Protein AF-T0ZC44-F1 (afdb_monomer_lite)

Secondary structure (DSSP, 8-state):
--HHHHIIIIIHHHHHHHHHHHHHHHHHHHHH-PPPPP-S--SS---HHHHHHHHHHHSS--GGGHHHHHHHHHHHHHHHHHHHHHHHH-GGGT--

Foldseek 3Di:
DDPVCCVPPPVVVVVVVCVVVVVVVVVVVVVPDDDDDDPDDPPDDPDPVVVVVVVVVVLDDDPVCCVPCVVVSVVVCVVVVVVVCCVPPPVVVVPD

Radius of gyration: 21.35 Å; chains: 1; bounding box: 45×23×61 Å

Sequence (96 aa):
MDLLTLARGPILQWALVIFVVGTVWRLAGILLLRRKPDYTEPRSTHTWRGAAKLIVTRTWSKREFRASTAFGQTIGYVFHIGLAIVVFGFVPHILF

pLDDT: mean 86.33, std 9.8, range [57.88, 98.25]

InterPro domains:
  IPR036197 NarG-like superfamily [SSF103501] (6-95)

Organism: NCBI:txid410659

Structure 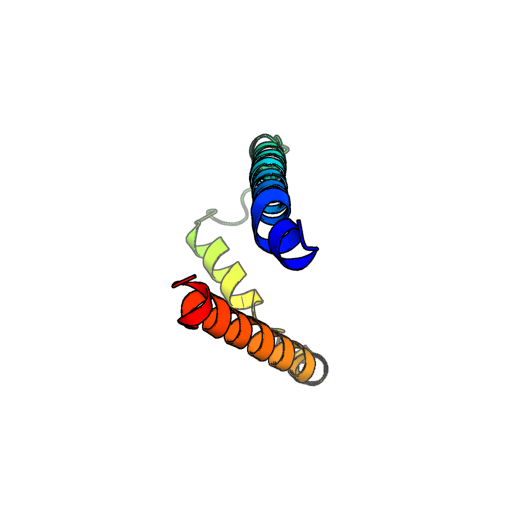(mmCIF, N/CA/C/O backbone):
data_AF-T0ZC44-F1
#
_entry.id   AF-T0ZC44-F1
#
loop_
_atom_site.group_PDB
_atom_site.id
_atom_site.type_symbol
_atom_site.label_atom_id
_atom_site.label_alt_id
_atom_site.label_comp_id
_atom_site.label_asym_id
_atom_site.label_entity_id
_atom_site.label_seq_id
_atom_site.pdbx_PDB_ins_code
_atom_site.Cartn_x
_atom_site.Cartn_y
_atom_site.Cartn_z
_atom_site.occupancy
_atom_site.B_iso_or_equiv
_atom_site.auth_seq_id
_atom_site.auth_comp_id
_atom_site.auth_asym_id
_atom_site.auth_atom_id
_atom_site.pdbx_PDB_model_num
ATOM 1 N N . MET A 1 1 ? -19.717 7.812 28.493 1.00 63.31 1 MET A N 1
ATOM 2 C CA . MET A 1 1 ? -18.966 7.034 27.487 1.00 63.31 1 MET A CA 1
ATOM 3 C C . MET A 1 1 ? -17.494 7.265 27.746 1.00 63.31 1 MET A C 1
ATOM 5 O O . MET A 1 1 ? -17.101 8.422 27.804 1.00 63.31 1 MET A O 1
ATOM 9 N N . ASP A 1 2 ? -16.718 6.208 27.965 1.00 90.94 2 ASP A N 1
ATOM 10 C CA . ASP A 1 2 ? -15.266 6.331 28.121 1.00 90.94 2 ASP A CA 1
ATOM 11 C C . ASP A 1 2 ? -14.581 6.424 26.746 1.00 90.94 2 ASP A C 1
ATOM 13 O O . ASP A 1 2 ? -15.100 5.899 25.751 1.00 90.94 2 ASP A O 1
ATOM 17 N N . LEU A 1 3 ? -13.413 7.068 26.685 1.00 88.88 3 LEU A N 1
ATOM 18 C CA . LEU A 1 3 ? -12.628 7.227 25.458 1.00 88.88 3 LEU A CA 1
ATOM 19 C C . LEU A 1 3 ? -12.351 5.879 24.787 1.00 88.88 3 LEU A C 1
ATOM 21 O O . LEU A 1 3 ? -12.437 5.777 23.563 1.00 88.88 3 LEU A O 1
ATOM 25 N N . LEU A 1 4 ? -12.100 4.828 25.574 1.00 88.19 4 LEU A N 1
ATOM 26 C CA . LEU A 1 4 ? -11.847 3.493 25.045 1.00 88.19 4 LEU A CA 1
ATOM 27 C C . LEU A 1 4 ? -13.071 2.919 24.320 1.00 88.19 4 LEU A C 1
ATOM 29 O O . LEU A 1 4 ? -12.943 2.346 23.237 1.00 88.19 4 LEU A O 1
ATOM 33 N N . THR A 1 5 ? -14.263 3.102 24.892 1.00 87.44 5 THR A N 1
ATOM 34 C CA . THR A 1 5 ? -15.526 2.621 24.301 1.00 87.44 5 THR A CA 1
ATOM 35 C C . THR A 1 5 ? -15.895 3.382 23.029 1.00 87.44 5 THR A C 1
ATOM 37 O O . THR A 1 5 ? -16.384 2.789 22.068 1.00 87.44 5 THR A O 1
ATOM 40 N N . LEU A 1 6 ? -15.590 4.680 22.981 1.00 89.31 6 LEU A N 1
ATOM 41 C CA . LEU A 1 6 ? -15.799 5.509 21.798 1.00 89.31 6 LEU A CA 1
ATOM 42 C C . LEU A 1 6 ? -14.830 5.138 20.664 1.00 89.31 6 LEU A C 1
ATOM 44 O O . LEU A 1 6 ? -15.244 5.008 19.510 1.00 89.31 6 LEU A O 1
ATOM 48 N N . ALA A 1 7 ? -13.551 4.948 20.998 1.00 88.81 7 ALA A N 1
ATOM 49 C CA . ALA A 1 7 ? -12.508 4.609 20.039 1.00 88.81 7 ALA A CA 1
ATOM 50 C C . ALA A 1 7 ? -12.720 3.223 19.414 1.00 88.81 7 ALA A C 1
ATOM 52 O O . ALA A 1 7 ? -12.554 3.080 18.207 1.00 88.81 7 ALA A O 1
ATOM 53 N N . ARG A 1 8 ? -13.114 2.217 20.209 1.00 84.69 8 ARG A N 1
ATOM 54 C CA . ARG A 1 8 ? -13.332 0.839 19.726 1.00 84.69 8 ARG A CA 1
ATOM 55 C C . ARG A 1 8 ? -14.684 0.619 19.050 1.00 84.69 8 ARG A C 1
ATOM 57 O O . ARG A 1 8 ? -14.804 -0.304 18.256 1.00 84.69 8 ARG A O 1
ATOM 64 N N . GLY A 1 9 ? -15.690 1.426 19.375 1.00 86.56 9 GLY A N 1
ATOM 65 C CA . GLY A 1 9 ? -17.025 1.305 18.797 1.00 86.56 9 GLY A CA 1
ATOM 66 C C . GLY A 1 9 ? -17.230 2.277 17.629 1.00 86.56 9 GLY A C 1
ATOM 67 O O . GLY A 1 9 ? -16.766 2.001 16.521 1.00 86.56 9 GLY A O 1
ATOM 68 N N . PRO A 1 10 ? -17.907 3.421 17.844 1.00 92.12 10 PRO A N 1
ATOM 69 C CA . PRO A 1 10 ? -18.334 4.298 16.754 1.00 92.12 10 PRO A CA 1
ATOM 70 C C . PRO A 1 10 ? -17.195 4.813 15.868 1.00 92.12 10 PRO A C 1
ATOM 72 O O . PRO A 1 10 ? -17.320 4.813 14.646 1.00 92.12 10 PRO A O 1
ATOM 75 N N . ILE A 1 11 ? -16.074 5.250 16.454 1.00 94.25 11 ILE A N 1
ATOM 76 C CA . ILE A 1 11 ? -14.986 5.860 15.672 1.00 94.25 11 ILE A CA 1
ATOM 77 C C . ILE A 1 11 ? -14.289 4.819 14.794 1.00 94.25 11 ILE A C 1
ATOM 79 O O . ILE A 1 11 ? -13.974 5.120 13.645 1.00 94.25 11 ILE A O 1
ATOM 83 N N . LEU A 1 12 ? -14.095 3.593 15.289 1.00 90.31 12 LEU A N 1
ATOM 84 C CA . LEU A 1 12 ? -13.512 2.509 14.498 1.00 90.31 12 LEU A CA 1
ATOM 85 C C . LEU A 1 12 ? -14.382 2.172 13.280 1.00 90.31 12 LEU A C 1
ATOM 87 O O . LEU A 1 12 ? -13.862 2.011 12.177 1.00 90.31 12 LEU A O 1
ATOM 91 N N . GLN A 1 13 ? -15.705 2.126 13.461 1.00 92.38 13 GLN A N 1
ATOM 92 C CA . GLN A 1 13 ? -16.651 1.893 12.367 1.00 92.38 13 GLN A CA 1
ATOM 93 C C . GLN A 1 13 ? -16.569 3.005 11.318 1.00 92.38 13 GLN A C 1
ATOM 95 O O . GLN A 1 13 ? -16.433 2.720 10.129 1.00 92.38 13 GLN A O 1
ATOM 100 N N . TRP A 1 14 ? -16.576 4.270 11.746 1.00 96.12 14 TRP A N 1
ATOM 101 C CA . TRP A 1 14 ? -16.422 5.404 10.833 1.00 96.12 14 TRP A CA 1
ATOM 102 C C . TRP A 1 14 ? -15.077 5.394 10.107 1.00 96.12 14 TRP A C 1
ATOM 104 O O . TRP A 1 14 ? -15.040 5.623 8.899 1.00 96.12 14 TRP A O 1
ATOM 114 N N . ALA A 1 15 ? -13.984 5.077 10.803 1.00 96.00 15 ALA A N 1
ATOM 115 C CA . ALA A 1 15 ? -12.665 4.947 10.194 1.00 96.00 15 ALA A CA 1
ATOM 116 C C . ALA A 1 15 ? -12.652 3.860 9.108 1.00 96.00 15 ALA A C 1
ATOM 118 O O . ALA A 1 15 ? -12.140 4.099 8.013 1.00 96.00 15 ALA A O 1
ATOM 119 N N . LEU A 1 16 ? -13.269 2.702 9.371 1.00 94.44 16 LEU A N 1
ATOM 120 C CA . LEU A 1 16 ? -13.394 1.619 8.396 1.00 94.44 16 LEU A CA 1
ATOM 121 C C . LEU A 1 16 ? -14.242 2.036 7.188 1.00 94.44 16 LEU A C 1
ATOM 123 O O . LEU A 1 16 ? -13.838 1.799 6.051 1.00 94.44 16 LEU A O 1
ATOM 127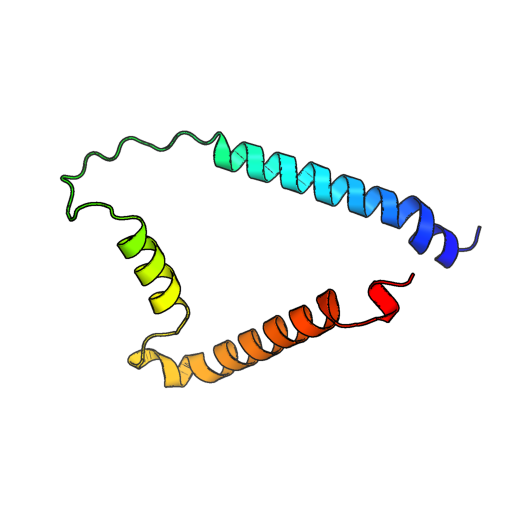 N N . VAL A 1 17 ? -15.383 2.692 7.412 1.00 97.00 17 VAL A N 1
ATOM 128 C CA . VAL A 1 17 ? -16.248 3.190 6.331 1.00 97.00 17 VAL A CA 1
ATOM 129 C C . VAL A 1 17 ? -15.487 4.174 5.446 1.00 97.00 17 VAL A C 1
ATOM 131 O O . VAL A 1 17 ? -15.462 4.006 4.227 1.00 97.00 17 VAL A O 1
ATOM 134 N N . ILE A 1 18 ? -14.812 5.161 6.040 1.00 97.88 18 ILE A N 1
ATOM 135 C CA . ILE A 1 18 ? -14.017 6.151 5.300 1.00 97.88 18 ILE A CA 1
ATOM 136 C C . ILE A 1 18 ? -12.892 5.461 4.522 1.00 97.88 18 ILE A C 1
ATOM 138 O O . ILE A 1 18 ? -12.675 5.776 3.349 1.00 97.88 18 ILE A O 1
ATOM 142 N N . PHE A 1 19 ? -12.201 4.502 5.141 1.00 97.19 19 PHE A N 1
ATOM 143 C CA . PHE A 1 19 ? -11.138 3.739 4.495 1.00 97.19 19 PHE A CA 1
ATOM 144 C C . PHE A 1 19 ? -11.650 2.960 3.277 1.00 97.19 19 PHE A C 1
ATOM 146 O O . PHE A 1 19 ? -11.069 3.068 2.194 1.00 97.19 19 PHE A O 1
ATOM 153 N N . VAL A 1 20 ? -12.750 2.217 3.420 1.00 97.69 20 VAL A N 1
ATOM 154 C CA . VAL A 1 20 ? -13.324 1.407 2.337 1.00 97.69 20 VAL A CA 1
ATOM 155 C C . VAL A 1 20 ? -13.847 2.300 1.216 1.00 97.69 20 VAL A C 1
ATOM 157 O O . VAL A 1 20 ? -13.459 2.115 0.062 1.00 97.69 20 VAL A O 1
ATOM 160 N N . VAL A 1 21 ? -14.663 3.306 1.538 1.00 98.25 21 VAL A N 1
ATOM 161 C CA . VAL A 1 21 ? -15.236 4.228 0.544 1.00 98.25 21 VAL A CA 1
ATOM 162 C C . VAL A 1 21 ? -14.130 4.983 -0.192 1.00 98.25 21 VAL A C 1
ATOM 164 O O . VAL A 1 21 ? -14.130 5.037 -1.422 1.00 98.25 21 VAL A O 1
ATOM 167 N N . GLY A 1 22 ? -13.142 5.512 0.533 1.00 97.69 22 GLY A N 1
ATOM 168 C CA . GLY A 1 22 ? -12.005 6.215 -0.058 1.00 97.69 22 GLY A CA 1
ATOM 169 C C . GLY A 1 22 ? -11.142 5.313 -0.944 1.00 97.69 22 GLY A C 1
ATOM 170 O O . GLY A 1 22 ? -10.698 5.743 -2.012 1.00 97.69 22 GLY A O 1
ATOM 171 N N . THR A 1 23 ? -10.935 4.056 -0.543 1.00 97.69 23 THR A N 1
ATOM 172 C CA . THR A 1 23 ? -10.201 3.064 -1.34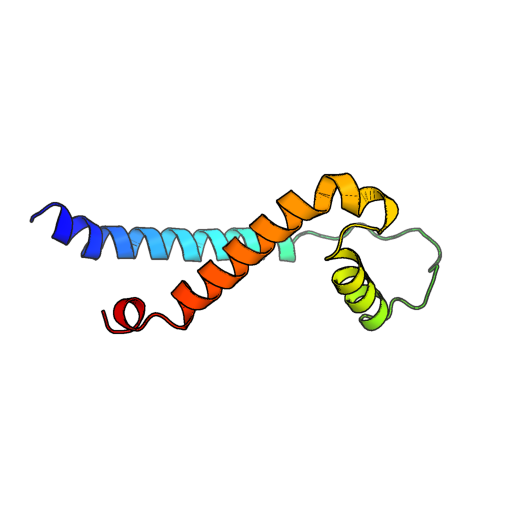3 1.00 97.69 23 THR A CA 1
ATOM 173 C C . THR A 1 23 ? -10.948 2.750 -2.634 1.00 97.69 23 THR A C 1
ATOM 175 O O . THR A 1 23 ? -10.360 2.841 -3.711 1.00 97.69 23 THR A O 1
ATOM 178 N N . VAL A 1 24 ? -12.251 2.462 -2.554 1.00 97.75 24 VAL A N 1
ATOM 179 C CA . VAL A 1 24 ? -13.095 2.199 -3.730 1.00 97.75 24 VAL A CA 1
ATOM 180 C C . VAL A 1 24 ? -13.099 3.397 -4.675 1.00 97.75 24 VAL A C 1
ATOM 182 O O . VAL A 1 24 ? -12.886 3.220 -5.872 1.00 97.75 24 VAL A O 1
ATOM 185 N N . TRP A 1 25 ? -13.252 4.616 -4.152 1.00 97.62 25 TRP A N 1
ATOM 186 C CA . TRP A 1 25 ? -13.210 5.843 -4.950 1.00 97.62 25 TRP A CA 1
ATOM 187 C C . TRP A 1 25 ? -11.890 5.999 -5.718 1.00 97.62 25 TRP A C 1
ATOM 189 O O . TRP A 1 25 ? -11.891 6.253 -6.924 1.00 97.62 25 TRP A O 1
ATOM 199 N N . ARG A 1 26 ? -10.746 5.793 -5.050 1.00 95.75 26 ARG A N 1
ATOM 200 C CA . ARG A 1 26 ? -9.425 5.870 -5.697 1.00 95.75 26 ARG A CA 1
ATOM 201 C C . ARG A 1 26 ? -9.236 4.779 -6.748 1.00 95.75 26 ARG A C 1
ATOM 203 O O . ARG A 1 26 ? -8.740 5.074 -7.834 1.00 95.75 26 ARG A O 1
ATOM 210 N N . LEU A 1 27 ? -9.633 3.544 -6.445 1.00 95.88 27 LEU A N 1
ATOM 211 C CA . LEU A 1 27 ? -9.534 2.428 -7.386 1.00 95.88 27 LEU A CA 1
ATOM 212 C C . LEU A 1 27 ? -10.415 2.662 -8.614 1.00 95.88 27 LEU A C 1
ATOM 214 O O . LEU A 1 27 ? -9.934 2.496 -9.732 1.00 95.88 27 LEU A O 1
ATOM 218 N N . ALA A 1 28 ? -11.652 3.127 -8.429 1.00 96.12 28 ALA A N 1
ATOM 219 C CA . ALA A 1 28 ? -12.533 3.504 -9.529 1.00 96.12 28 ALA A CA 1
ATOM 220 C C . ALA A 1 28 ? -11.886 4.584 -10.408 1.00 96.12 28 ALA A C 1
ATOM 222 O O . ALA A 1 28 ? -11.838 4.427 -11.625 1.00 96.12 28 ALA A O 1
ATOM 223 N N . GLY A 1 29 ? -11.296 5.623 -9.810 1.00 94.88 29 GLY A N 1
ATOM 224 C CA . GLY A 1 29 ? -10.566 6.654 -10.553 1.00 94.88 29 GLY A CA 1
ATOM 225 C C . GLY A 1 29 ? -9.420 6.093 -11.404 1.00 94.88 29 GLY A C 1
ATOM 226 O O . GLY A 1 29 ? -9.288 6.456 -12.569 1.00 94.88 29 GLY A O 1
ATOM 227 N N . ILE A 1 30 ? -8.621 5.169 -10.860 1.00 94.25 30 ILE A N 1
ATOM 228 C CA . ILE A 1 30 ? -7.514 4.527 -11.594 1.00 94.25 30 ILE A CA 1
ATOM 229 C C . ILE A 1 30 ? -8.036 3.632 -12.726 1.00 94.25 30 ILE A C 1
ATOM 231 O O . ILE A 1 30 ? -7.463 3.625 -13.814 1.00 94.25 30 ILE A O 1
ATOM 235 N N . LEU A 1 31 ? -9.110 2.877 -12.489 1.00 91.50 31 LEU A N 1
ATOM 236 C CA . LEU A 1 31 ? -9.685 1.966 -13.483 1.00 91.50 31 LEU A CA 1
ATOM 237 C C . LEU A 1 31 ? -10.394 2.710 -14.621 1.00 91.50 31 LEU A C 1
ATOM 239 O O . LEU A 1 31 ? -10.372 2.247 -15.759 1.00 91.50 31 LEU A O 1
ATOM 243 N N . LEU A 1 32 ? -10.987 3.868 -14.329 1.00 93.62 32 LEU A N 1
ATOM 244 C CA . LEU A 1 32 ? -11.652 4.729 -15.310 1.00 93.62 32 LEU A CA 1
ATOM 245 C C . LEU A 1 32 ? -10.668 5.620 -16.087 1.00 93.62 32 LEU A C 1
ATOM 247 O O . LEU A 1 32 ? -11.060 6.278 -17.055 1.00 93.62 32 LEU A O 1
ATOM 251 N N . LEU A 1 33 ? -9.389 5.649 -15.699 1.00 92.25 33 LEU A N 1
ATOM 252 C CA . LEU A 1 33 ? -8.371 6.442 -16.378 1.00 92.25 33 LEU A CA 1
ATOM 253 C C . LEU A 1 33 ? -8.127 5.892 -17.793 1.00 92.25 33 LEU A C 1
ATOM 255 O O . LEU A 1 33 ? -7.622 4.782 -17.983 1.00 92.25 33 LEU A O 1
ATOM 259 N N . ARG A 1 34 ? -8.455 6.693 -18.815 1.00 85.38 34 ARG A N 1
ATOM 260 C CA . ARG A 1 34 ? -8.179 6.332 -20.212 1.00 85.38 34 ARG A CA 1
ATOM 261 C C . ARG A 1 34 ? -6.675 6.217 -20.425 1.00 85.38 34 ARG A C 1
ATOM 263 O O . ARG A 1 34 ? -5.927 7.174 -20.224 1.00 85.38 34 ARG A O 1
ATOM 270 N N . ARG A 1 35 ? -6.238 5.051 -20.898 1.00 82.62 35 ARG A N 1
ATOM 271 C CA . ARG A 1 35 ? -4.870 4.881 -21.389 1.00 82.62 35 ARG A CA 1
ATOM 272 C C . ARG A 1 35 ? -4.719 5.630 -22.704 1.00 82.62 35 ARG A C 1
ATOM 274 O O . ARG A 1 35 ? -5.594 5.567 -23.567 1.00 82.62 35 ARG A O 1
ATOM 281 N N . LYS A 1 36 ? -3.610 6.355 -22.841 1.00 83.12 36 LYS A N 1
ATOM 282 C CA . LYS A 1 36 ? -3.242 6.957 -24.121 1.00 83.12 36 LYS A CA 1
ATOM 283 C C . LYS A 1 36 ? -2.962 5.833 -25.125 1.00 83.12 36 LYS A C 1
ATOM 285 O O . LYS A 1 36 ? -2.422 4.804 -24.713 1.00 83.12 36 LYS A O 1
ATOM 290 N N . PRO A 1 37 ? -3.340 6.009 -26.400 1.00 80.38 37 PRO A N 1
ATOM 291 C CA . PRO A 1 37 ? -2.957 5.065 -27.440 1.00 80.38 37 PRO A CA 1
ATOM 292 C C . PRO A 1 37 ? -1.430 4.930 -27.473 1.00 80.38 37 PRO A C 1
ATOM 294 O O . PRO A 1 37 ? -0.712 5.927 -27.370 1.00 80.38 37 PRO A O 1
ATOM 297 N N . ASP A 1 38 ? -0.956 3.690 -27.563 1.00 81.31 38 ASP A N 1
ATOM 298 C CA . ASP A 1 38 ? 0.457 3.396 -27.781 1.00 81.31 38 ASP A CA 1
ATOM 299 C C . ASP A 1 38 ? 0.724 3.474 -29.286 1.00 81.31 38 ASP A C 1
ATOM 301 O O . ASP A 1 38 ? 0.099 2.757 -30.066 1.00 81.31 38 ASP A O 1
ATOM 305 N N . TYR A 1 39 ? 1.605 4.386 -29.689 1.00 83.75 39 TYR A N 1
ATOM 306 C CA . TYR A 1 39 ? 1.982 4.595 -31.091 1.00 83.75 39 TYR A CA 1
ATOM 307 C C . TYR A 1 39 ? 3.245 3.814 -31.481 1.00 83.75 39 TYR A C 1
ATOM 309 O O . TYR A 1 39 ? 3.757 3.978 -32.586 1.00 83.75 39 TYR A 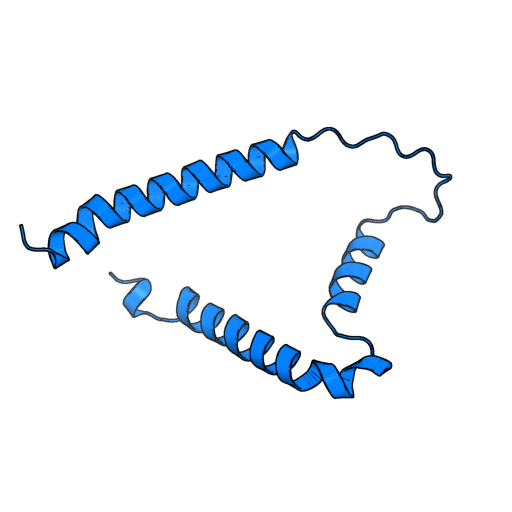O 1
ATOM 317 N N . THR A 1 40 ? 3.781 2.998 -30.571 1.00 80.44 40 THR A N 1
ATOM 318 C CA . THR A 1 40 ? 5.005 2.228 -30.799 1.00 80.44 40 THR A CA 1
ATOM 319 C C . THR A 1 40 ? 4.688 0.916 -31.506 1.00 80.44 40 THR A C 1
ATOM 321 O O . THR A 1 40 ? 3.724 0.231 -31.166 1.00 80.44 40 THR A O 1
ATOM 324 N N . GLU A 1 41 ? 5.540 0.518 -32.449 1.00 80.31 41 GLU A N 1
ATOM 325 C CA . GLU A 1 41 ? 5.472 -0.813 -33.047 1.00 80.31 41 GLU A CA 1
ATOM 326 C C . GLU A 1 41 ? 5.636 -1.904 -31.960 1.00 80.31 41 GLU A C 1
ATOM 328 O O . GLU A 1 41 ? 6.535 -1.791 -31.113 1.00 80.31 41 GLU A O 1
ATOM 333 N N . PRO A 1 42 ? 4.785 -2.951 -31.925 1.00 74.81 42 PRO A N 1
ATOM 334 C CA . PRO A 1 42 ? 4.843 -3.979 -30.888 1.00 74.81 42 PRO A CA 1
ATOM 335 C C . PRO A 1 42 ? 6.203 -4.694 -30.851 1.00 74.81 42 PRO A C 1
ATOM 337 O O . PRO A 1 42 ? 6.528 -5.510 -31.707 1.00 74.81 42 PRO A O 1
ATOM 340 N N . ARG A 1 43 ? 7.002 -4.427 -29.810 1.00 70.19 43 ARG A N 1
ATOM 341 C CA . ARG A 1 43 ? 8.363 -4.985 -29.642 1.00 70.19 43 ARG A CA 1
ATOM 342 C C . ARG A 1 43 ? 8.389 -6.467 -29.246 1.00 70.19 43 ARG A C 1
ATOM 344 O O . ARG A 1 43 ? 9.440 -7.099 -29.267 1.00 70.19 43 ARG A O 1
ATOM 351 N N . SER A 1 44 ? 7.250 -7.010 -28.821 1.00 66.88 44 SER A N 1
ATOM 352 C CA . SER A 1 44 ? 7.050 -8.422 -28.482 1.00 66.88 44 SER A CA 1
ATOM 353 C C . SER A 1 44 ? 5.551 -8.704 -28.392 1.00 66.88 44 SER A C 1
ATOM 355 O O . SER A 1 44 ? 4.779 -7.797 -28.080 1.00 66.88 44 SER A O 1
ATOM 357 N N . THR A 1 45 ? 5.118 -9.949 -28.599 1.00 63.81 45 THR A N 1
ATOM 358 C CA . THR A 1 45 ? 3.748 -10.352 -28.256 1.00 63.81 45 THR A CA 1
ATOM 359 C C . THR A 1 45 ? 3.545 -10.093 -26.764 1.00 63.81 45 THR A C 1
ATOM 361 O O . THR A 1 45 ? 4.155 -10.786 -25.944 1.00 63.81 45 THR A O 1
ATOM 364 N N . HIS A 1 46 ? 2.743 -9.080 -26.418 1.00 64.94 46 HIS A N 1
ATOM 365 C CA . HIS A 1 46 ? 2.393 -8.671 -25.055 1.00 64.94 46 HIS A CA 1
ATOM 366 C C . HIS A 1 46 ? 1.652 -9.801 -24.329 1.00 64.94 46 HIS A C 1
ATOM 368 O O . HIS A 1 46 ? 0.449 -9.757 -24.091 1.00 64.94 46 HI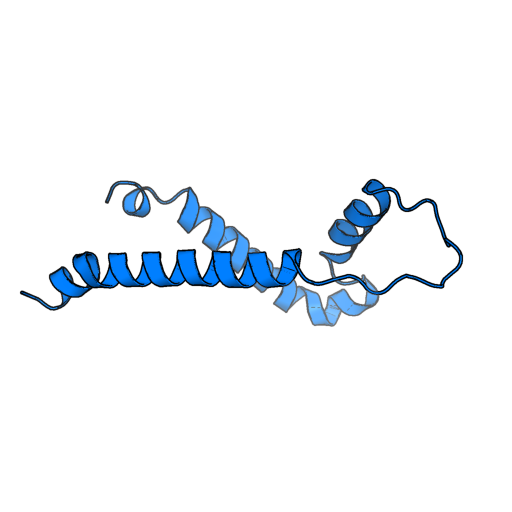S A O 1
ATOM 374 N N . THR A 1 47 ? 2.367 -10.867 -23.996 1.00 75.75 47 THR A N 1
ATOM 375 C CA . THR A 1 47 ? 1.824 -11.961 -23.217 1.00 75.75 47 THR A CA 1
ATOM 376 C C . THR A 1 47 ? 1.807 -11.497 -21.773 1.00 75.75 47 THR A C 1
ATOM 378 O O . THR A 1 47 ? 2.824 -11.088 -21.214 1.00 75.75 47 THR A O 1
ATOM 381 N N . TRP A 1 48 ? 0.641 -11.590 -21.143 1.00 78.94 48 TRP A N 1
ATOM 382 C CA . TRP A 1 48 ? 0.460 -11.423 -19.698 1.00 78.94 48 TRP A CA 1
ATOM 383 C C . TRP A 1 48 ? 1.564 -12.135 -18.885 1.00 78.94 48 TRP A C 1
ATOM 385 O O . TRP A 1 48 ? 2.062 -11.614 -17.889 1.00 78.94 48 TRP A O 1
ATOM 395 N N . ARG A 1 49 ? 2.029 -13.288 -19.385 1.00 79.94 49 ARG A N 1
ATOM 396 C CA . ARG A 1 49 ? 3.142 -14.067 -18.828 1.00 79.94 49 ARG A CA 1
ATOM 397 C C . ARG A 1 49 ? 4.469 -13.300 -18.786 1.00 79.94 49 ARG A C 1
ATOM 399 O O . ARG A 1 49 ? 5.182 -13.392 -17.790 1.00 79.94 49 ARG A O 1
ATOM 406 N N . GLY A 1 50 ? 4.804 -12.536 -19.827 1.00 82.31 50 GLY A N 1
ATOM 407 C CA . GLY A 1 50 ? 6.005 -11.698 -19.864 1.00 82.31 50 GLY A CA 1
ATOM 408 C C . GLY A 1 50 ? 5.959 -10.570 -18.831 1.00 82.31 50 GLY A C 1
ATOM 409 O O . GLY A 1 50 ? 6.948 -10.332 -18.138 1.00 82.31 50 GLY A O 1
ATOM 410 N N . ALA A 1 51 ? 4.792 -9.941 -18.659 1.00 81.25 51 ALA A N 1
ATOM 411 C CA . ALA A 1 51 ? 4.581 -8.913 -17.640 1.00 81.25 51 ALA A CA 1
ATOM 412 C C . ALA A 1 51 ? 4.691 -9.487 -16.217 1.00 81.25 51 ALA A C 1
ATOM 414 O O . ALA A 1 51 ? 5.423 -8.944 -15.392 1.00 81.25 51 ALA A O 1
ATOM 415 N N . ALA A 1 52 ? 4.045 -10.625 -15.948 1.00 85.56 52 ALA A N 1
ATOM 416 C CA . ALA A 1 52 ? 4.133 -11.304 -14.656 1.00 85.56 52 ALA A CA 1
ATOM 417 C C . ALA A 1 52 ? 5.580 -11.708 -14.319 1.00 85.56 52 ALA A C 1
ATOM 419 O O . ALA A 1 52 ? 6.061 -11.441 -13.217 1.00 85.56 52 ALA A O 1
ATOM 420 N N . LYS A 1 53 ? 6.314 -12.271 -15.291 1.00 85.25 53 LYS A N 1
ATOM 421 C CA . LYS A 1 53 ? 7.739 -12.598 -15.133 1.00 85.25 53 LYS A CA 1
ATOM 422 C C . LYS A 1 53 ? 8.565 -11.355 -14.802 1.00 85.25 53 LYS A C 1
ATOM 424 O O . LYS A 1 53 ? 9.420 -11.406 -13.919 1.00 85.25 53 LYS A O 1
ATOM 429 N N . LEU A 1 54 ? 8.314 -10.235 -15.482 1.00 84.94 54 LEU A N 1
ATOM 430 C CA . LEU A 1 54 ? 9.027 -8.988 -15.217 1.00 84.94 54 LEU A CA 1
ATOM 431 C C . LEU A 1 54 ? 8.787 -8.499 -13.784 1.00 84.94 54 LEU A C 1
ATOM 433 O O . LEU A 1 54 ? 9.751 -8.169 -13.102 1.00 84.94 54 LEU A O 1
ATOM 437 N N . ILE A 1 55 ? 7.539 -8.504 -13.313 1.00 87.38 55 ILE A N 1
ATOM 438 C CA . ILE A 1 55 ? 7.195 -8.075 -11.950 1.00 87.38 55 ILE A CA 1
ATOM 439 C C . ILE A 1 55 ? 7.969 -8.908 -10.924 1.00 87.38 55 ILE A C 1
ATOM 441 O O . ILE A 1 55 ? 8.688 -8.339 -10.109 1.00 87.38 55 ILE A O 1
ATOM 445 N N . VAL A 1 56 ? 7.903 -10.241 -11.026 1.00 86.19 56 VAL A N 1
ATOM 446 C CA . VAL A 1 56 ? 8.562 -11.156 -10.076 1.00 86.19 56 VAL A CA 1
ATOM 447 C C . VAL A 1 56 ? 10.084 -11.017 -10.113 1.00 86.19 56 VAL A C 1
ATOM 449 O O . VAL A 1 56 ? 10.740 -10.954 -9.078 1.00 86.19 56 VAL A O 1
ATOM 452 N N . THR A 1 57 ? 10.680 -10.936 -11.304 1.00 84.69 57 THR A N 1
ATOM 453 C CA . THR A 1 57 ? 12.145 -10.797 -11.425 1.00 84.69 57 THR A CA 1
ATOM 454 C C . THR A 1 57 ? 12.662 -9.456 -10.907 1.00 84.69 57 THR A C 1
ATOM 456 O O . THR A 1 57 ? 13.826 -9.362 -10.522 1.00 84.69 57 THR A O 1
ATOM 459 N N . ARG A 1 58 ? 11.818 -8.419 -10.883 1.00 84.25 58 ARG A N 1
ATOM 460 C CA . ARG A 1 58 ? 12.162 -7.074 -10.396 1.00 84.25 58 ARG A CA 1
ATOM 461 C C . ARG A 1 58 ? 11.848 -6.851 -8.923 1.00 84.25 58 ARG A C 1
ATOM 463 O O . ARG A 1 58 ? 12.206 -5.806 -8.392 1.00 84.25 58 ARG A O 1
ATOM 470 N N . THR A 1 59 ? 11.259 -7.837 -8.257 1.00 84.25 59 THR A N 1
ATOM 471 C CA . THR A 1 59 ? 11.044 -7.853 -6.806 1.00 84.25 59 THR A CA 1
ATOM 472 C C . THR A 1 59 ? 12.365 -7.892 -6.019 1.00 84.25 59 THR A C 1
ATOM 474 O O . THR A 1 59 ? 12.408 -7.469 -4.865 1.00 84.25 59 THR A O 1
ATOM 477 N N . TRP A 1 60 ? 13.462 -8.345 -6.640 1.00 83.81 60 TRP A N 1
ATOM 478 C CA . TRP A 1 60 ? 14.810 -8.265 -6.075 1.00 83.81 60 TRP A CA 1
ATOM 479 C C . TRP A 1 60 ? 15.667 -7.202 -6.760 1.00 83.81 60 TRP A C 1
ATOM 481 O O . TRP A 1 60 ? 15.655 -7.048 -7.984 1.00 83.81 60 TRP A O 1
ATOM 491 N N . SER A 1 61 ? 16.480 -6.519 -5.952 1.00 82.31 61 SER A N 1
ATOM 492 C CA . SER A 1 61 ? 17.545 -5.653 -6.452 1.00 82.31 61 SER A CA 1
ATOM 493 C C . SER A 1 61 ? 18.533 -6.459 -7.294 1.00 82.31 61 SER A C 1
ATOM 495 O O . SER A 1 61 ? 18.874 -7.603 -6.961 1.00 82.31 61 SER A O 1
ATOM 497 N N . LYS A 1 62 ? 18.996 -5.865 -8.399 1.00 83.00 62 LYS A N 1
ATOM 498 C CA . LYS A 1 62 ? 19.957 -6.532 -9.275 1.00 83.00 62 LYS A CA 1
ATOM 499 C C . LYS A 1 62 ? 21.270 -6.800 -8.537 1.00 83.00 62 LYS A C 1
ATOM 501 O O . LYS A 1 62 ? 21.620 -6.098 -7.588 1.00 83.00 62 LYS A O 1
ATOM 506 N N . ARG A 1 63 ? 22.010 -7.817 -8.986 1.00 80.81 63 ARG A N 1
ATOM 507 C CA . ARG A 1 63 ? 23.194 -8.334 -8.286 1.00 80.81 63 ARG A CA 1
ATOM 508 C C . ARG A 1 63 ? 24.245 -7.258 -8.010 1.00 80.81 63 ARG A C 1
ATOM 510 O O . ARG A 1 63 ? 24.863 -7.297 -6.951 1.00 80.81 63 ARG A O 1
ATOM 517 N N . GLU A 1 64 ? 24.377 -6.298 -8.913 1.00 86.31 64 GLU A N 1
ATOM 518 C CA . GLU A 1 64 ? 25.322 -5.183 -8.868 1.00 86.31 64 GLU A CA 1
ATOM 519 C C . GLU A 1 64 ? 25.039 -4.220 -7.704 1.00 86.31 64 GLU A C 1
ATOM 521 O O . GLU A 1 64 ? 25.965 -3.650 -7.139 1.00 86.31 64 GLU A O 1
ATOM 526 N N . PHE A 1 65 ? 23.776 -4.088 -7.288 1.00 85.06 65 PHE A N 1
ATOM 527 C CA . PHE A 1 65 ? 23.360 -3.186 -6.208 1.00 85.06 65 PHE A CA 1
ATOM 528 C C . PHE A 1 65 ? 23.071 -3.913 -4.893 1.00 85.06 65 PHE A C 1
ATOM 530 O O . PHE A 1 65 ? 22.707 -3.282 -3.900 1.00 85.06 65 PHE A O 1
ATOM 537 N N . ARG A 1 66 ? 23.220 -5.243 -4.839 1.00 81.75 66 ARG A N 1
ATOM 538 C CA . ARG A 1 66 ? 22.912 -6.019 -3.625 1.00 81.75 66 ARG A CA 1
ATOM 539 C C . ARG A 1 66 ? 23.781 -5.606 -2.440 1.00 81.75 66 ARG A C 1
ATOM 541 O O . ARG A 1 66 ? 23.267 -5.583 -1.334 1.00 81.75 66 ARG A O 1
ATOM 548 N N . ALA A 1 67 ? 25.043 -5.234 -2.651 1.00 83.19 67 ALA A N 1
ATOM 549 C CA . ALA A 1 67 ? 25.926 -4.829 -1.554 1.00 83.19 67 ALA A CA 1
ATOM 550 C C . ALA A 1 67 ? 25.393 -3.609 -0.775 1.00 83.19 67 ALA A C 1
ATOM 552 O O . ALA A 1 67 ? 25.486 -3.584 0.447 1.00 83.19 67 ALA A O 1
ATOM 553 N N . SER A 1 68 ? 24.776 -2.640 -1.460 1.00 86.00 68 SER A N 1
ATOM 554 C CA . SER A 1 68 ? 24.208 -1.440 -0.830 1.00 86.00 68 SER A CA 1
ATOM 555 C C . SER A 1 68 ? 22.736 -1.587 -0.439 1.00 86.00 68 SER A C 1
ATOM 557 O O . SER A 1 68 ? 22.283 -0.950 0.506 1.00 86.00 68 SER A O 1
ATOM 559 N N . THR A 1 69 ? 21.973 -2.429 -1.142 1.00 87.38 69 THR A N 1
ATOM 560 C CA . THR A 1 69 ? 20.512 -2.534 -0.956 1.00 87.38 69 THR A CA 1
ATOM 561 C C . THR A 1 69 ? 20.063 -3.752 -0.150 1.00 87.38 69 THR A C 1
ATOM 563 O O . THR A 1 69 ? 18.931 -3.766 0.331 1.00 87.38 69 THR A O 1
ATOM 566 N N . ALA A 1 70 ? 20.915 -4.768 0.043 1.00 87.31 70 ALA A N 1
ATOM 567 C CA . ALA A 1 70 ? 20.511 -6.028 0.674 1.00 87.31 70 ALA A CA 1
ATOM 568 C C . ALA A 1 70 ? 19.987 -5.837 2.097 1.00 87.31 70 ALA A C 1
ATOM 570 O O . ALA A 1 70 ? 18.986 -6.457 2.447 1.00 87.31 70 ALA A O 1
ATOM 571 N N . PHE A 1 71 ? 20.616 -4.976 2.898 1.00 91.50 71 PHE A N 1
ATOM 572 C CA . PHE A 1 71 ? 20.185 -4.736 4.274 1.00 91.50 71 PHE A CA 1
ATOM 573 C C . PHE A 1 71 ? 18.768 -4.150 4.332 1.00 91.50 71 PHE A C 1
ATOM 575 O O . PHE A 1 71 ? 17.874 -4.753 4.924 1.00 91.50 71 PHE A O 1
ATOM 582 N N . GLY A 1 72 ? 18.535 -3.031 3.637 1.00 92.19 72 GLY A N 1
ATOM 583 C CA . GLY A 1 72 ? 17.218 -2.391 3.589 1.00 92.19 72 GLY A CA 1
ATOM 584 C C . GLY A 1 72 ? 16.147 -3.297 2.979 1.00 92.19 72 GLY A C 1
ATOM 585 O O . GLY A 1 72 ? 15.048 -3.405 3.518 1.00 92.19 72 GLY A O 1
ATOM 586 N N . GLN A 1 73 ? 16.485 -4.024 1.909 1.00 91.88 73 GLN A N 1
ATOM 587 C CA . GLN A 1 73 ? 15.574 -4.984 1.286 1.00 91.88 73 GLN A CA 1
ATOM 588 C C . GLN A 1 73 ? 15.198 -6.123 2.245 1.00 91.88 73 GLN A C 1
ATOM 590 O O . GLN A 1 73 ? 14.038 -6.532 2.285 1.00 91.88 73 GLN A O 1
ATOM 595 N N . THR A 1 74 ? 16.160 -6.625 3.024 1.00 93.00 74 THR A N 1
ATOM 596 C CA . THR A 1 74 ? 15.939 -7.716 3.986 1.00 93.00 74 THR A CA 1
ATOM 597 C C . THR A 1 74 ? 15.042 -7.255 5.123 1.00 93.00 74 THR A C 1
ATOM 599 O O . THR A 1 74 ? 14.049 -7.917 5.407 1.00 93.00 74 THR A O 1
ATOM 602 N N . ILE A 1 75 ? 15.329 -6.097 5.724 1.00 96.56 75 ILE A N 1
ATOM 603 C CA . ILE A 1 75 ? 14.483 -5.523 6.782 1.00 96.56 75 ILE A CA 1
ATOM 604 C C . ILE A 1 75 ? 13.073 -5.268 6.261 1.00 96.56 75 ILE A C 1
ATOM 606 O O . ILE A 1 75 ? 12.103 -5.613 6.933 1.00 96.56 75 ILE A O 1
ATOM 610 N N . GLY A 1 76 ? 12.955 -4.731 5.044 1.00 94.44 76 GLY A N 1
ATOM 611 C CA . GLY A 1 76 ? 11.672 -4.551 4.380 1.00 94.44 76 GLY A CA 1
ATOM 612 C C . GLY A 1 76 ? 10.889 -5.860 4.313 1.00 94.44 76 GLY A C 1
ATOM 613 O O . GLY A 1 76 ? 9.747 -5.904 4.765 1.00 94.44 76 GLY A O 1
ATOM 614 N N . TYR A 1 77 ? 11.495 -6.945 3.825 1.00 94.25 77 TYR A N 1
ATOM 615 C CA . TYR A 1 77 ? 10.813 -8.240 3.762 1.00 94.25 77 TYR A CA 1
ATOM 616 C C . TYR A 1 77 ? 10.470 -8.810 5.133 1.00 94.25 77 TYR A C 1
ATOM 618 O O . TYR A 1 77 ? 9.348 -9.271 5.314 1.00 94.25 77 TYR A O 1
ATOM 626 N N . VAL A 1 78 ? 11.388 -8.751 6.097 1.00 97.12 78 VAL A N 1
ATOM 627 C CA . VAL A 1 78 ? 11.138 -9.234 7.463 1.00 97.12 78 VAL A CA 1
ATOM 628 C C . VAL A 1 78 ? 9.940 -8.508 8.070 1.00 97.12 78 VAL A C 1
ATOM 630 O O . VAL A 1 78 ? 9.046 -9.156 8.608 1.00 97.12 78 VAL A O 1
ATOM 633 N N . PHE A 1 79 ? 9.873 -7.185 7.916 1.00 95.81 79 PHE A N 1
ATOM 634 C CA . PHE A 1 79 ? 8.749 -6.391 8.396 1.00 95.81 79 PHE A CA 1
ATOM 635 C C . PHE A 1 79 ? 7.433 -6.776 7.710 1.00 95.81 79 PHE A C 1
ATOM 637 O O . PHE A 1 79 ? 6.451 -7.045 8.393 1.00 95.81 79 PHE A O 1
ATOM 644 N N . HIS A 1 80 ? 7.401 -6.847 6.375 1.00 95.06 80 HIS A N 1
ATOM 645 C CA . HIS A 1 80 ? 6.159 -7.134 5.647 1.00 95.06 80 HIS A CA 1
ATOM 646 C C . HIS A 1 80 ? 5.662 -8.564 5.881 1.00 95.06 80 HIS A C 1
ATOM 648 O O . HIS A 1 80 ? 4.464 -8.773 6.062 1.00 95.06 80 HIS A O 1
ATOM 654 N N . ILE A 1 81 ? 6.567 -9.545 5.904 1.00 95.56 81 ILE A N 1
ATOM 655 C CA . ILE A 1 81 ? 6.221 -10.942 6.183 1.00 95.56 81 ILE A CA 1
ATOM 656 C C . ILE A 1 81 ? 5.749 -11.075 7.634 1.00 95.56 81 ILE A C 1
ATOM 658 O O . ILE A 1 81 ? 4.708 -11.680 7.877 1.00 95.56 81 ILE A O 1
ATOM 662 N N . GLY A 1 82 ? 6.461 -10.468 8.588 1.00 94.81 82 GLY A N 1
ATOM 663 C CA . GLY A 1 82 ? 6.057 -10.450 9.994 1.00 94.81 82 GLY A CA 1
ATOM 664 C C . GLY A 1 82 ? 4.684 -9.808 10.192 1.00 94.81 82 GLY A C 1
ATOM 665 O O . GLY A 1 82 ? 3.826 -10.390 10.851 1.00 94.81 82 GLY A O 1
ATOM 666 N N . LEU A 1 83 ? 4.436 -8.661 9.555 1.00 93.88 83 LEU A N 1
ATOM 667 C CA . LEU A 1 83 ? 3.138 -7.988 9.584 1.00 93.88 83 LEU A CA 1
ATOM 668 C C . LEU A 1 83 ? 2.030 -8.873 9.004 1.00 93.88 83 LEU A C 1
ATOM 670 O O . LEU A 1 83 ? 0.969 -8.979 9.610 1.00 93.88 83 LEU A O 1
ATOM 674 N N . ALA A 1 84 ? 2.268 -9.538 7.871 1.00 93.38 84 ALA A N 1
ATOM 675 C CA . ALA A 1 84 ? 1.290 -10.446 7.278 1.00 93.38 84 ALA A CA 1
ATOM 676 C C . ALA A 1 84 ? 0.947 -11.607 8.227 1.00 93.38 84 ALA A C 1
ATOM 678 O O . ALA A 1 84 ? -0.227 -11.920 8.412 1.00 93.38 84 ALA A O 1
ATOM 679 N N . ILE A 1 85 ? 1.948 -12.202 8.881 1.00 92.62 85 ILE A N 1
ATOM 680 C CA . ILE A 1 85 ? 1.731 -13.265 9.874 1.00 92.62 85 ILE A CA 1
ATOM 681 C C . ILE A 1 85 ? 0.873 -12.757 11.035 1.00 92.62 85 ILE A C 1
ATOM 683 O O . ILE A 1 85 ? -0.066 -13.438 11.436 1.00 92.62 85 ILE A O 1
ATOM 687 N N . VAL A 1 86 ? 1.158 -11.563 11.559 1.00 90.88 86 VAL A N 1
ATOM 688 C CA . VAL A 1 86 ? 0.372 -10.983 12.658 1.00 90.88 86 VAL A CA 1
ATOM 689 C C . VAL A 1 86 ? -1.063 -10.695 12.212 1.00 90.88 86 VAL A C 1
ATOM 691 O O . VAL A 1 86 ? -2.003 -11.074 12.899 1.00 90.88 86 VAL A O 1
ATOM 694 N N . VAL A 1 87 ? -1.257 -10.080 11.047 1.00 88.12 87 VAL A N 1
ATOM 695 C CA . VAL A 1 87 ? -2.593 -9.709 10.555 1.00 88.12 87 VAL A CA 1
ATOM 696 C C . VAL A 1 87 ? -3.467 -10.935 10.273 1.00 88.12 87 VAL A C 1
ATOM 698 O O . VAL A 1 87 ? -4.643 -10.925 10.624 1.00 88.12 87 VAL A O 1
ATOM 701 N N . PHE A 1 88 ? -2.920 -11.987 9.655 1.00 86.19 88 PHE A N 1
ATOM 702 C CA . PHE A 1 88 ? -3.710 -13.152 9.228 1.00 86.19 88 PHE A CA 1
ATOM 703 C C . PHE A 1 88 ? -3.693 -14.325 10.215 1.00 86.19 88 PHE A C 1
ATOM 705 O O . PHE A 1 88 ? -4.603 -15.149 10.188 1.00 86.19 88 PHE A O 1
ATOM 712 N N . GLY A 1 89 ? -2.665 -14.435 11.057 1.00 86.56 89 GLY A N 1
ATOM 713 C CA . GLY A 1 89 ? -2.454 -15.575 11.954 1.00 86.56 89 GLY A CA 1
ATOM 714 C C . GLY A 1 89 ? -2.662 -15.279 13.439 1.00 86.56 89 GLY A C 1
ATOM 715 O O . GLY A 1 89 ? -2.690 -16.215 14.238 1.00 86.56 89 GLY A O 1
ATOM 716 N N . PHE A 1 90 ? -2.794 -14.012 13.851 1.00 81.38 90 PHE A N 1
ATOM 717 C CA . PHE A 1 90 ? -2.898 -13.672 15.269 1.00 81.38 90 PHE A CA 1
ATOM 718 C C . PHE A 1 90 ? -4.352 -13.708 15.762 1.00 81.38 90 PHE A C 1
ATOM 720 O O . PHE A 1 90 ? -5.139 -12.784 15.556 1.00 81.38 90 PHE A O 1
ATOM 727 N N . VAL A 1 91 ? -4.675 -14.793 16.471 1.00 69.69 91 VAL A N 1
ATOM 728 C CA . VAL A 1 91 ? -6.006 -15.142 17.000 1.00 69.69 91 VAL A CA 1
ATOM 729 C C . VAL A 1 91 ? -6.739 -13.994 17.716 1.00 69.69 91 VAL A C 1
ATOM 731 O O . VAL A 1 91 ? -7.927 -13.814 17.441 1.00 69.69 91 VAL A O 1
ATOM 734 N N . PRO A 1 92 ? -6.094 -13.167 18.568 1.00 70.19 92 PRO A N 1
ATOM 735 C CA . PRO A 1 92 ? -6.790 -12.068 19.229 1.00 70.19 92 PRO A CA 1
ATOM 736 C C . PRO A 1 92 ? -7.439 -11.081 18.255 1.00 70.19 92 PRO A C 1
ATOM 738 O O . PRO A 1 92 ? -8.489 -10.556 18.567 1.00 70.19 92 PRO A O 1
ATOM 741 N N . HIS A 1 93 ? -6.879 -10.838 17.066 1.00 62.16 93 HIS A N 1
ATOM 742 C CA . HIS A 1 93 ? -7.452 -9.864 16.121 1.00 62.16 93 HIS A CA 1
ATOM 743 C C . HIS A 1 93 ? -8.647 -10.417 15.325 1.00 62.16 93 HIS A C 1
ATOM 745 O O . HIS A 1 93 ? -9.339 -9.650 14.663 1.00 62.16 93 HIS A O 1
ATOM 751 N N . ILE A 1 94 ? -8.882 -11.732 15.379 1.00 61.56 94 ILE A N 1
ATOM 752 C CA . ILE A 1 94 ? -9.929 -12.434 14.618 1.00 61.56 94 ILE A CA 1
ATOM 753 C C . ILE A 1 94 ? -11.144 -12.746 15.507 1.00 61.56 94 ILE A C 1
ATOM 755 O O . ILE A 1 94 ? -12.260 -12.842 15.007 1.00 61.56 94 ILE A O 1
ATOM 759 N N . LEU A 1 95 ? -10.930 -12.918 16.817 1.00 58.97 95 LEU A N 1
ATOM 760 C CA . LEU A 1 95 ? -11.957 -13.326 17.786 1.00 58.97 95 LEU A CA 1
ATOM 761 C C . LEU A 1 95 ? -12.537 -12.173 18.631 1.00 58.97 95 LEU A C 1
ATOM 763 O O . LEU A 1 95 ? -13.274 -12.453 19.577 1.00 58.97 95 LEU A O 1
ATOM 767 N N . PHE A 1 96 ? -12.195 -10.916 18.331 1.00 57.88 96 PHE A N 1
ATOM 768 C CA . PHE A 1 96 ? -12.753 -9.731 19.002 1.00 57.88 96 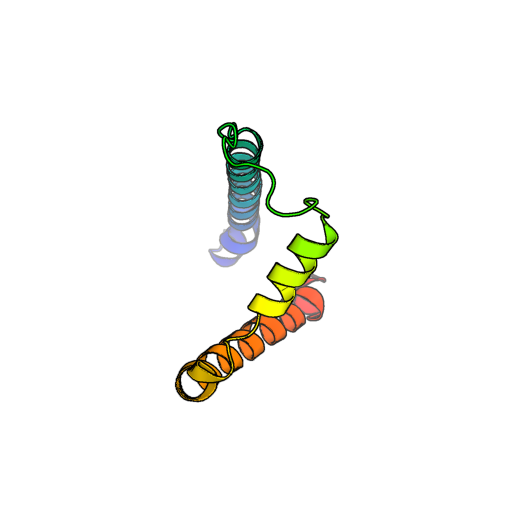PHE A CA 1
ATOM 769 C C . PHE A 1 96 ? -14.027 -9.216 18.333 1.00 57.88 96 PHE A C 1
ATOM 771 O O . PHE A 1 96 ? -14.072 -9.188 17.083 1.00 57.88 96 PHE A O 1
#